Protein AF-A0A3D8MQR0-F1 (afdb_monomer_lite)

Radius of gyration: 32.18 Å; chains: 1; bounding box: 93×51×84 Å

Structure (mmCIF, N/CA/C/O backbone):
data_AF-A0A3D8MQR0-F1
#
_entry.id   AF-A0A3D8MQR0-F1
#
loop_
_atom_site.group_PDB
_atom_site.id
_atom_site.type_symbol
_atom_site.label_atom_id
_atom_site.label_alt_id
_atom_site.label_comp_id
_atom_site.label_asym_id
_atom_site.label_entity_id
_atom_site.label_seq_id
_atom_site.pdbx_PDB_ins_code
_atom_site.Cartn_x
_atom_site.Cartn_y
_atom_site.Cartn_z
_atom_site.occupancy
_atom_site.B_iso_or_equiv
_atom_site.auth_seq_id
_atom_site.auth_comp_id
_atom_site.auth_asym_id
_atom_site.auth_atom_id
_atom_site.pdbx_PDB_model_num
ATOM 1 N N . MET A 1 1 ? -35.546 13.865 54.966 1.00 44.78 1 MET A N 1
ATOM 2 C CA . MET A 1 1 ? -36.880 13.988 54.343 1.00 44.78 1 MET A CA 1
ATOM 3 C C . MET A 1 1 ? -36.700 14.530 52.924 1.00 44.78 1 MET A C 1
ATOM 5 O O . MET A 1 1 ? -36.250 15.651 52.766 1.00 44.78 1 MET A O 1
ATOM 9 N N . LEU A 1 2 ? -36.890 13.631 51.950 1.00 47.19 2 LEU A N 1
ATOM 10 C CA . LEU A 1 2 ? -37.117 13.751 50.495 1.00 47.19 2 LEU A CA 1
ATOM 11 C C . LEU A 1 2 ? -36.693 15.039 49.748 1.00 47.19 2 LEU A C 1
ATOM 13 O O . LEU A 1 2 ? -37.350 16.071 49.830 1.00 47.19 2 LEU A O 1
ATOM 17 N N . ARG A 1 3 ? -35.658 14.921 48.900 1.00 50.75 3 ARG A N 1
ATOM 18 C CA . ARG A 1 3 ? -35.334 15.884 47.834 1.00 50.75 3 ARG A CA 1
ATOM 19 C C . ARG A 1 3 ? -36.200 15.558 46.611 1.00 50.75 3 ARG A C 1
ATOM 21 O O . ARG A 1 3 ? -36.079 14.469 46.059 1.00 50.75 3 ARG A O 1
ATOM 28 N N . ALA A 1 4 ? -37.093 16.476 46.247 1.00 62.44 4 ALA A N 1
ATOM 29 C CA . ALA A 1 4 ? -37.998 16.361 45.106 1.00 62.44 4 ALA A CA 1
ATOM 30 C C . ALA A 1 4 ? -37.229 16.138 43.789 1.00 62.44 4 ALA A C 1
ATOM 32 O O . ALA A 1 4 ? -36.223 16.803 43.530 1.00 62.44 4 ALA A O 1
ATOM 33 N N . GLY A 1 5 ? -37.692 15.176 42.985 1.00 68.56 5 GLY A N 1
ATOM 34 C CA . GLY A 1 5 ? -37.169 14.900 41.647 1.00 68.56 5 GLY A CA 1
ATOM 35 C C . GLY A 1 5 ? -37.605 15.962 40.627 1.00 68.56 5 GLY A C 1
ATOM 36 O O . GLY A 1 5 ? -38.572 16.684 40.872 1.00 68.56 5 GLY A O 1
ATOM 37 N N . PRO A 1 6 ? -36.895 16.089 39.495 1.00 61.44 6 PRO A N 1
ATOM 38 C CA . PRO A 1 6 ? -37.152 17.138 38.518 1.00 61.44 6 PRO A CA 1
ATOM 39 C C . PRO A 1 6 ? -38.481 16.909 37.788 1.00 61.44 6 PRO A C 1
ATOM 41 O O . PRO A 1 6 ? -38.759 15.818 37.292 1.00 61.44 6 PRO A O 1
ATOM 44 N N . HIS A 1 7 ? -39.286 17.968 37.725 1.00 51.09 7 HIS A N 1
ATOM 45 C CA . HIS A 1 7 ? -40.526 18.031 36.963 1.00 51.09 7 HIS A CA 1
ATOM 46 C C . HIS A 1 7 ? -40.233 17.845 35.469 1.00 51.09 7 HIS A C 1
ATOM 48 O O . HIS A 1 7 ? -39.469 18.605 34.876 1.00 51.09 7 HIS A O 1
ATOM 54 N N . TYR A 1 8 ? -40.843 16.827 34.865 1.00 57.28 8 TYR A N 1
ATOM 55 C CA . TYR A 1 8 ? -40.870 16.651 33.419 1.00 57.28 8 TYR A CA 1
ATOM 56 C C . TYR A 1 8 ? -42.030 17.483 32.866 1.00 57.28 8 TYR A C 1
ATOM 58 O O . TYR A 1 8 ? -43.184 17.056 32.907 1.00 57.28 8 TYR A O 1
ATOM 66 N N . GLU A 1 9 ? -41.738 18.698 32.406 1.00 55.22 9 GLU A N 1
ATOM 67 C CA . GLU A 1 9 ? -42.687 19.469 31.606 1.00 55.22 9 GLU A CA 1
ATOM 68 C C . GLU A 1 9 ? -42.877 18.760 30.258 1.00 55.22 9 GLU A C 1
ATOM 70 O O . GLU A 1 9 ? -41.927 18.537 29.505 1.00 55.22 9 GLU A O 1
ATOM 75 N N . SER A 1 10 ? -44.111 18.353 29.964 1.00 65.38 10 SER A N 1
ATOM 76 C CA . SER A 1 10 ? -44.469 17.764 28.676 1.00 65.38 10 SER A CA 1
ATOM 77 C C . SER A 1 10 ? -44.345 18.815 27.565 1.00 65.38 10 SER A C 1
ATOM 79 O O . SER A 1 10 ? -44.862 19.924 27.733 1.00 65.38 10 SER A O 1
ATOM 81 N N . PRO A 1 11 ? -43.722 18.497 26.418 1.00 55.62 11 PRO A N 1
ATOM 82 C CA . PRO A 1 11 ? -43.503 19.481 25.369 1.00 55.62 11 PRO A CA 1
ATOM 83 C C . PRO A 1 11 ? -44.818 19.879 24.687 1.00 55.62 11 PRO A C 1
ATOM 85 O O . PRO A 1 11 ? -45.584 19.040 24.211 1.00 55.62 11 PRO A O 1
ATOM 88 N N . VAL A 1 12 ? -45.042 21.191 24.620 1.00 66.50 12 VAL A N 1
ATOM 89 C CA . VAL A 1 12 ? -46.110 21.847 23.859 1.00 66.50 12 VAL A CA 1
ATOM 90 C C . VAL A 1 12 ? -45.931 21.546 22.365 1.00 66.50 12 VAL A C 1
ATOM 92 O O . VAL A 1 12 ? -44.864 21.778 21.796 1.00 66.50 12 VAL A O 1
ATOM 95 N N . PHE A 1 13 ? -46.978 21.032 21.715 1.00 62.72 13 PHE A N 1
ATOM 96 C CA . PHE A 1 13 ? -46.999 20.777 20.273 1.00 62.72 13 PHE A CA 1
ATOM 97 C C . PHE A 1 13 ? -47.169 22.096 19.505 1.00 62.72 13 PHE A C 1
ATOM 99 O O . PHE A 1 13 ? -48.243 22.694 19.521 1.00 62.72 13 PHE A O 1
ATOM 106 N N . VAL A 1 14 ? -46.104 22.552 18.837 1.00 65.50 14 VAL A N 1
ATOM 107 C CA . VAL A 1 14 ? -46.104 23.751 17.981 1.00 65.50 14 VAL A CA 1
ATOM 108 C C . VAL A 1 14 ? -46.349 23.336 16.519 1.00 65.50 14 VAL A C 1
ATOM 110 O O . VAL A 1 14 ? -45.455 22.741 15.904 1.00 65.50 14 VAL A O 1
ATOM 113 N N . PRO A 1 15 ? -47.517 23.634 15.916 1.00 57.97 15 PRO A N 1
ATOM 114 C CA . PRO A 1 15 ? -47.798 23.279 14.530 1.00 57.97 15 PRO A CA 1
ATOM 115 C C . PRO A 1 15 ? -47.137 24.303 13.597 1.00 57.97 15 PRO A C 1
ATOM 117 O O . PRO A 1 15 ? -47.468 25.483 13.621 1.00 57.97 15 PRO A O 1
ATOM 120 N N . GLY A 1 16 ? -46.171 23.846 12.793 1.00 55.97 16 GLY A N 1
ATOM 121 C CA . GLY A 1 16 ? -45.399 24.676 11.851 1.00 55.97 16 GLY A CA 1
ATOM 122 C C . GLY A 1 16 ? -43.898 24.364 11.829 1.00 55.97 16 GLY A C 1
ATOM 123 O O . GLY A 1 16 ? -43.219 24.644 10.847 1.00 55.97 16 GLY A O 1
ATOM 124 N N . ALA A 1 17 ? -43.385 23.687 12.862 1.00 57.22 17 ALA A N 1
ATOM 125 C CA . ALA A 1 17 ? -41.995 23.230 12.934 1.00 57.22 17 ALA A CA 1
ATOM 126 C C . ALA A 1 17 ? -41.681 22.034 12.011 1.00 57.22 17 ALA A C 1
ATOM 128 O O . ALA A 1 17 ? -40.525 21.649 11.890 1.00 57.22 17 ALA A O 1
ATOM 129 N N . GLY A 1 18 ? -42.684 21.427 11.367 1.00 57.56 18 GLY A N 1
ATOM 130 C CA . GLY A 1 18 ? -42.530 20.172 10.625 1.00 57.56 18 GLY A CA 1
ATOM 131 C C . GLY A 1 18 ? -41.629 20.265 9.391 1.00 57.56 18 GLY A C 1
ATOM 132 O O . GLY A 1 18 ? -40.788 19.393 9.210 1.00 57.56 18 GLY A O 1
ATOM 133 N N . SER A 1 19 ? -41.750 21.316 8.570 1.00 63.53 19 SER A N 1
ATOM 134 C CA . SER A 1 19 ? -40.946 21.474 7.343 1.00 63.53 19 SER A CA 1
ATOM 135 C C . SER A 1 19 ? -39.513 21.929 7.638 1.00 63.53 19 SER A C 1
ATOM 137 O O . SER A 1 19 ? -38.564 21.299 7.186 1.00 63.53 19 SER A O 1
ATOM 139 N N . SER A 1 20 ? -39.352 22.950 8.486 1.00 71.00 20 SER A N 1
ATOM 140 C CA . SER A 1 20 ? -38.038 23.469 8.902 1.00 71.00 20 SER A CA 1
ATOM 141 C C . SER A 1 20 ? -37.226 22.439 9.704 1.00 71.00 20 SER A C 1
ATOM 143 O O . SER A 1 20 ? -36.025 22.275 9.486 1.00 71.00 20 SER A O 1
ATOM 145 N N . CYS A 1 21 ? -37.881 21.664 10.581 1.00 72.88 21 CYS A N 1
ATOM 146 C CA . CYS A 1 21 ? -37.224 20.575 11.305 1.00 72.88 21 CYS A CA 1
ATOM 147 C C . CYS A 1 21 ? -36.747 19.473 10.351 1.00 72.88 21 CYS A C 1
ATOM 149 O O . CYS A 1 21 ? -35.634 18.976 10.507 1.00 72.88 21 CYS A O 1
ATOM 151 N N . HIS A 1 22 ? -37.539 19.113 9.336 1.00 74.19 22 HIS A N 1
ATOM 152 C CA . HIS A 1 22 ? -37.151 18.072 8.381 1.00 74.19 22 HIS A CA 1
ATOM 153 C C . HIS A 1 22 ? -35.894 18.457 7.581 1.00 74.19 22 HIS A C 1
ATOM 155 O O . HIS A 1 22 ? -35.006 17.622 7.380 1.00 74.19 22 HIS A O 1
ATOM 161 N N . ASP A 1 23 ? -35.775 19.729 7.194 1.00 84.06 23 ASP A N 1
ATOM 162 C CA . ASP A 1 23 ? -34.603 20.261 6.492 1.00 84.06 23 ASP A CA 1
ATOM 163 C C . ASP A 1 23 ? -33.357 20.313 7.393 1.00 84.06 23 ASP A C 1
ATOM 165 O O . ASP A 1 23 ? -32.262 19.907 6.982 1.00 84.06 23 ASP A O 1
ATOM 169 N N . GLU A 1 24 ? -33.522 20.736 8.650 1.00 83.50 24 GLU A N 1
ATOM 170 C CA . GLU A 1 24 ? -32.462 20.745 9.665 1.00 83.50 24 GLU A CA 1
ATOM 171 C C . GLU A 1 24 ? -31.965 19.331 9.993 1.00 83.50 24 GLU A C 1
ATOM 173 O O . GLU A 1 24 ? -30.757 19.088 10.060 1.00 83.50 24 GLU A O 1
ATOM 178 N N . LEU A 1 25 ? -32.872 18.362 10.132 1.00 83.56 25 LEU A N 1
ATOM 179 C CA . LEU A 1 25 ? -32.523 16.959 10.350 1.00 83.56 25 LEU A CA 1
ATOM 180 C C . LEU A 1 25 ? -31.772 16.378 9.149 1.00 83.56 25 LEU A C 1
ATOM 182 O O . LEU A 1 25 ? -30.747 15.719 9.331 1.00 83.56 25 LEU A O 1
ATOM 186 N N . ALA A 1 26 ? -32.217 16.668 7.923 1.00 85.25 26 ALA A N 1
ATOM 187 C CA . ALA A 1 26 ? -31.528 16.229 6.712 1.00 85.25 26 ALA A CA 1
ATOM 188 C C . ALA A 1 26 ? -30.118 16.839 6.600 1.00 85.25 26 ALA A C 1
ATOM 190 O O . ALA A 1 26 ? -29.166 16.155 6.209 1.00 85.25 26 ALA A O 1
ATOM 191 N N . LYS A 1 27 ? -29.952 18.114 6.975 1.00 87.19 27 LYS A N 1
ATOM 192 C CA . LYS A 1 27 ? -28.650 18.798 7.005 1.00 87.19 27 LYS A CA 1
ATOM 193 C C . LYS A 1 27 ? -27.717 18.188 8.054 1.00 87.19 27 LYS A C 1
ATOM 195 O O . LYS A 1 27 ? -26.574 17.864 7.726 1.00 87.19 27 LYS A O 1
ATOM 200 N N . ARG A 1 28 ? -28.217 17.945 9.271 1.00 88.00 28 ARG A N 1
ATOM 201 C CA . ARG A 1 28 ? -27.477 17.278 10.355 1.00 88.00 28 ARG A CA 1
ATOM 202 C C . ARG A 1 28 ? -27.071 15.858 9.970 1.00 88.00 28 ARG A C 1
ATOM 204 O O . ARG A 1 28 ? -25.909 15.513 10.131 1.00 88.00 28 ARG A O 1
ATOM 211 N N . ALA A 1 29 ? -27.967 15.072 9.371 1.00 84.88 29 ALA A N 1
ATOM 212 C CA . ALA A 1 29 ? -27.671 13.708 8.930 1.00 84.88 29 ALA A CA 1
ATOM 213 C C . ALA A 1 29 ? -26.537 13.659 7.889 1.00 84.88 29 ALA A C 1
ATOM 215 O O . ALA A 1 29 ? -25.646 12.812 7.982 1.00 84.88 29 ALA A O 1
ATOM 216 N N . ARG A 1 30 ? -26.519 14.594 6.926 1.00 85.38 30 ARG A N 1
ATOM 217 C CA . ARG A 1 30 ? -25.417 14.726 5.954 1.00 85.38 30 ARG A CA 1
ATOM 218 C C . ARG A 1 30 ? -24.097 15.100 6.629 1.00 85.38 30 ARG A C 1
ATOM 220 O O . ARG A 1 30 ? -23.066 14.512 6.305 1.00 85.38 30 ARG A O 1
ATOM 227 N N . GLN A 1 31 ? -24.132 16.028 7.583 1.00 86.62 31 GLN A N 1
ATOM 228 C CA . GLN A 1 31 ? -22.950 16.440 8.343 1.00 86.62 31 GLN A CA 1
ATOM 229 C C . GLN A 1 31 ? -22.397 15.297 9.205 1.00 86.62 31 GLN A C 1
ATOM 231 O O . GLN A 1 31 ? -21.201 15.018 9.158 1.00 86.62 31 GLN A O 1
ATOM 236 N N . THR A 1 32 ? -23.257 14.576 9.926 1.00 84.44 32 THR A N 1
ATOM 237 C CA . THR A 1 32 ? -22.866 13.404 10.719 1.00 84.44 32 THR A CA 1
ATOM 238 C C . THR A 1 32 ? -22.283 12.303 9.838 1.00 84.44 32 THR A C 1
ATOM 240 O O . THR A 1 32 ? -21.271 11.712 10.204 1.00 84.44 32 THR A O 1
ATOM 243 N N . ARG A 1 33 ? -22.854 12.053 8.650 1.00 83.81 33 ARG A N 1
ATOM 244 C CA . ARG A 1 33 ? -22.313 11.076 7.694 1.00 83.81 33 ARG A CA 1
ATOM 245 C C . ARG A 1 33 ? -20.893 11.438 7.257 1.00 83.81 33 ARG A C 1
ATOM 247 O O . ARG A 1 33 ? -20.008 10.594 7.337 1.00 83.81 33 ARG A O 1
ATOM 254 N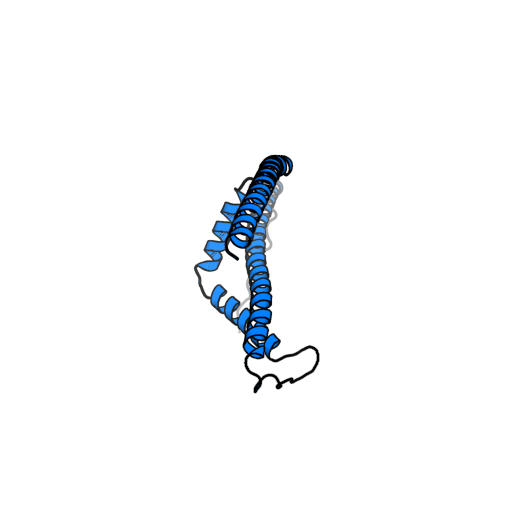 N . ALA A 1 34 ? -20.661 12.697 6.886 1.00 81.88 34 ALA A N 1
ATOM 255 C CA . ALA A 1 34 ? -19.339 13.164 6.473 1.00 81.88 34 ALA A CA 1
ATOM 256 C C . ALA A 1 34 ? -18.287 13.027 7.589 1.00 81.88 34 ALA A C 1
ATOM 258 O O . ALA A 1 34 ? -17.159 12.626 7.312 1.00 81.88 34 ALA A O 1
ATOM 259 N N . ILE A 1 35 ? -18.660 13.308 8.842 1.00 82.06 35 ILE A N 1
ATOM 260 C CA . ILE A 1 35 ? -17.774 13.150 10.008 1.00 82.06 35 ILE A CA 1
ATOM 261 C C . ILE A 1 35 ? -17.457 11.667 10.250 1.00 82.06 35 ILE A C 1
ATOM 263 O O . ILE A 1 35 ? -16.293 11.293 10.394 1.00 82.06 35 ILE A O 1
ATOM 267 N N . MET A 1 36 ? -18.482 10.811 10.234 1.00 76.56 36 MET A N 1
ATOM 268 C CA . MET A 1 36 ? -18.332 9.369 10.453 1.00 76.56 36 MET A CA 1
ATOM 269 C C . MET A 1 36 ? -17.466 8.699 9.379 1.00 76.56 36 MET A C 1
ATOM 271 O O . MET A 1 36 ? -16.703 7.786 9.693 1.00 76.56 36 MET A O 1
ATOM 275 N N . ASP A 1 37 ? -17.548 9.151 8.126 1.00 84.25 37 ASP A N 1
ATOM 276 C CA . ASP A 1 37 ? -16.748 8.606 7.025 1.00 84.25 37 ASP A CA 1
ATOM 277 C C . ASP A 1 37 ? -15.246 8.891 7.206 1.00 84.25 37 ASP A C 1
ATOM 279 O O . ASP A 1 37 ? -14.413 8.029 6.925 1.00 84.25 37 ASP A O 1
ATOM 283 N N . VAL A 1 38 ? -14.881 10.061 7.738 1.00 87.06 38 VAL A N 1
ATOM 284 C CA . VAL A 1 38 ? -13.476 10.439 7.964 1.00 87.06 38 VAL A CA 1
ATOM 285 C C . VAL A 1 38 ? -12.861 9.636 9.113 1.00 87.06 38 VAL A C 1
ATOM 287 O O . VAL A 1 38 ? -11.791 9.051 8.949 1.00 87.06 38 VAL A O 1
ATOM 290 N N . SER A 1 39 ? -13.555 9.507 10.248 1.00 87.44 39 SER A N 1
ATOM 291 C CA . SER A 1 39 ? -13.065 8.701 11.378 1.00 87.44 39 SER A CA 1
ATOM 292 C C . SER A 1 39 ? -12.925 7.212 11.031 1.00 87.44 39 SER A C 1
ATOM 294 O O . SER A 1 39 ? -12.009 6.540 11.516 1.00 87.44 39 SER A O 1
ATOM 296 N N . ARG A 1 40 ? -13.795 6.682 10.157 1.00 89.75 40 ARG A N 1
ATOM 297 C CA . ARG A 1 40 ? -13.672 5.313 9.628 1.00 89.75 40 ARG A CA 1
ATOM 298 C C . ARG A 1 40 ? -12.415 5.146 8.778 1.00 89.75 40 ARG A C 1
ATOM 300 O O . ARG A 1 40 ? -11.710 4.158 8.957 1.00 89.75 40 ARG A O 1
ATOM 307 N N . LEU A 1 41 ? -12.096 6.112 7.914 1.00 88.88 41 LEU A N 1
ATOM 308 C CA . LEU A 1 41 ? -10.869 6.092 7.108 1.00 88.88 41 LEU A CA 1
ATOM 309 C C . LEU A 1 41 ? -9.610 6.143 7.984 1.00 88.88 41 LEU A C 1
ATOM 311 O O . LEU A 1 41 ? -8.699 5.349 7.772 1.00 88.88 41 LEU A O 1
ATOM 315 N N . VAL A 1 42 ? -9.590 6.979 9.028 1.00 88.31 42 VAL A N 1
ATOM 316 C CA . VAL A 1 42 ? -8.485 6.998 10.006 1.00 88.31 42 VAL A CA 1
ATOM 317 C C . VAL A 1 42 ? -8.348 5.633 10.695 1.00 88.31 42 VAL A C 1
ATOM 319 O O . VAL A 1 42 ? -7.255 5.075 10.770 1.00 88.31 42 VAL A O 1
ATOM 322 N N . THR A 1 43 ? -9.458 5.027 11.124 1.00 90.62 43 THR A N 1
ATOM 323 C CA . THR A 1 43 ? -9.443 3.685 11.737 1.00 90.62 43 THR A CA 1
ATOM 324 C C . THR A 1 43 ? -8.884 2.625 10.781 1.00 90.62 43 THR A C 1
ATOM 326 O O . THR A 1 43 ? -8.088 1.783 11.195 1.00 90.62 43 THR A O 1
ATOM 329 N N . LEU A 1 44 ? -9.232 2.694 9.491 1.00 92.12 44 LEU A N 1
ATOM 330 C CA . LEU A 1 44 ? -8.685 1.806 8.463 1.00 92.12 44 LEU A CA 1
ATOM 331 C C . LEU A 1 44 ? -7.169 1.971 8.299 1.00 92.12 44 LEU A C 1
ATOM 333 O O . LEU A 1 44 ? -6.481 0.961 8.179 1.00 92.12 44 LEU A O 1
ATOM 337 N N . THR A 1 45 ? -6.633 3.196 8.363 1.00 90.56 45 THR A N 1
ATOM 338 C CA . THR A 1 45 ? -5.174 3.417 8.290 1.00 90.56 45 THR A CA 1
ATOM 339 C C . THR A 1 45 ? -4.421 2.805 9.473 1.00 90.56 45 THR A C 1
ATOM 341 O O . THR A 1 45 ? -3.337 2.245 9.299 1.00 90.56 45 THR A O 1
ATOM 344 N N . TYR A 1 46 ? -5.002 2.828 10.677 1.00 92.00 46 TYR A N 1
ATOM 345 C CA . TYR A 1 46 ? -4.421 2.149 11.836 1.00 92.00 46 TYR A CA 1
ATOM 346 C C . TYR A 1 46 ? -4.456 0.624 11.683 1.00 92.00 46 TYR A C 1
ATOM 348 O O . TYR A 1 46 ? -3.472 -0.041 12.002 1.00 92.00 46 TYR A O 1
ATOM 356 N N . ILE A 1 47 ? -5.546 0.067 11.141 1.00 92.81 47 ILE A N 1
ATOM 357 C CA . ILE A 1 47 ? -5.649 -1.373 10.858 1.00 92.81 47 ILE A CA 1
ATOM 358 C C . ILE A 1 47 ? -4.634 -1.788 9.785 1.00 92.81 47 ILE A C 1
ATOM 360 O O . ILE A 1 47 ? -3.917 -2.768 9.976 1.00 92.81 47 ILE A O 1
ATOM 364 N N . SER A 1 48 ? -4.509 -1.039 8.683 1.00 92.75 48 SER A N 1
ATOM 365 C CA . SER A 1 48 ? -3.529 -1.351 7.634 1.00 92.75 48 SER A CA 1
ATOM 366 C C . SER A 1 48 ? -2.097 -1.272 8.160 1.00 92.75 48 SER A C 1
ATOM 368 O O . SER A 1 48 ? -1.289 -2.152 7.875 1.00 92.75 48 SER A O 1
ATOM 370 N N . THR A 1 49 ? -1.799 -0.264 8.985 1.00 91.56 49 THR A N 1
ATOM 371 C CA . THR A 1 49 ? -0.494 -0.122 9.646 1.00 91.56 49 THR A CA 1
ATOM 372 C C . THR A 1 49 ? -0.208 -1.307 10.568 1.00 91.56 49 THR A C 1
ATOM 374 O O . THR A 1 49 ? 0.900 -1.836 10.543 1.00 91.56 49 THR A O 1
ATOM 377 N N . ALA A 1 50 ? -1.204 -1.783 11.323 1.00 93.12 50 ALA A N 1
ATOM 378 C CA . ALA A 1 50 ? -1.073 -2.957 12.184 1.00 93.12 50 ALA A CA 1
ATOM 379 C C . ALA A 1 50 ? -0.730 -4.229 11.392 1.00 93.12 50 ALA A C 1
ATOM 381 O O . ALA A 1 50 ? 0.179 -4.965 11.769 1.00 93.12 50 ALA A O 1
ATOM 382 N N . VAL A 1 51 ? -1.430 -4.469 10.278 1.00 94.50 51 VAL A N 1
ATOM 383 C CA . VAL A 1 51 ? -1.216 -5.649 9.424 1.00 94.50 51 VAL A CA 1
ATOM 384 C C . VAL A 1 51 ? 0.169 -5.615 8.784 1.00 94.50 51 VAL A C 1
ATOM 386 O O . VAL A 1 51 ? 0.896 -6.606 8.837 1.00 94.50 51 VAL A O 1
ATOM 389 N N . VAL A 1 52 ? 0.563 -4.471 8.217 1.00 94.44 52 VAL A N 1
ATOM 390 C CA . VAL A 1 52 ? 1.891 -4.300 7.609 1.00 94.44 52 VAL A CA 1
ATOM 391 C C . VAL A 1 52 ? 2.988 -4.495 8.654 1.00 94.44 52 VAL A C 1
ATOM 393 O O . VAL A 1 52 ? 3.924 -5.258 8.418 1.00 94.44 52 VAL A O 1
ATOM 396 N N . ALA A 1 53 ? 2.848 -3.875 9.828 1.00 92.38 53 ALA A N 1
ATOM 397 C CA . ALA A 1 53 ? 3.796 -4.037 10.922 1.00 92.38 53 ALA A CA 1
ATOM 398 C C . ALA A 1 53 ? 3.903 -5.502 11.365 1.00 92.38 53 ALA A C 1
ATOM 400 O O . ALA A 1 53 ? 5.013 -6.001 11.509 1.00 92.38 53 ALA A O 1
ATOM 401 N N . PHE A 1 54 ? 2.783 -6.218 11.513 1.00 93.38 54 PHE A N 1
ATOM 402 C CA . PHE A 1 54 ? 2.785 -7.634 11.885 1.00 93.38 54 PHE A CA 1
ATOM 403 C C . PHE A 1 54 ? 3.553 -8.500 10.881 1.00 93.38 54 PHE A C 1
ATOM 405 O O . PHE A 1 54 ? 4.404 -9.288 11.285 1.00 93.38 54 PHE A O 1
ATOM 412 N N . VAL A 1 55 ? 3.309 -8.322 9.577 1.00 91.62 55 VAL A N 1
ATOM 413 C CA . VAL A 1 55 ? 4.008 -9.083 8.525 1.00 91.62 55 VAL A CA 1
ATOM 414 C C . VAL A 1 55 ? 5.508 -8.793 8.533 1.00 91.62 55 VAL A C 1
ATOM 416 O O . VAL A 1 55 ? 6.315 -9.711 8.374 1.00 91.62 55 VAL A O 1
ATOM 419 N N . ILE A 1 56 ? 5.891 -7.528 8.722 1.00 92.56 56 ILE A N 1
ATOM 420 C CA . ILE A 1 56 ? 7.300 -7.135 8.810 1.00 92.56 56 ILE A CA 1
ATOM 421 C C . ILE A 1 56 ? 7.937 -7.756 10.053 1.00 92.56 56 ILE A C 1
ATOM 423 O O . ILE A 1 56 ? 8.982 -8.393 9.938 1.00 92.56 56 ILE A O 1
ATOM 427 N N . PHE A 1 57 ? 7.313 -7.611 11.222 1.00 92.12 57 PHE A N 1
ATOM 428 C CA . PHE A 1 57 ? 7.837 -8.137 12.478 1.00 92.12 57 PHE A CA 1
ATOM 429 C C . PHE A 1 57 ? 7.953 -9.659 12.457 1.00 92.12 57 PHE A C 1
ATOM 431 O O . PHE A 1 57 ? 9.020 -10.161 12.783 1.00 92.12 57 PHE A O 1
ATOM 438 N N . ASP A 1 58 ? 6.937 -10.399 12.010 1.00 86.12 58 ASP A N 1
ATOM 439 C CA . ASP A 1 58 ? 6.996 -11.864 11.925 1.00 86.12 58 ASP A CA 1
ATOM 440 C C . ASP A 1 58 ? 8.170 -12.338 11.051 1.00 86.12 58 ASP A C 1
ATOM 442 O O . ASP A 1 58 ? 8.965 -13.179 11.478 1.00 86.12 58 ASP A O 1
ATOM 446 N N . LYS A 1 59 ? 8.355 -11.737 9.865 1.00 86.69 59 LYS A N 1
ATOM 447 C CA . LYS A 1 59 ? 9.486 -12.065 8.982 1.00 86.69 59 LYS A CA 1
ATOM 448 C C . LYS A 1 59 ? 10.834 -11.685 9.588 1.00 86.69 59 LYS A C 1
ATOM 450 O O . LYS A 1 59 ? 11.780 -12.466 9.519 1.00 86.69 59 LYS A O 1
ATOM 455 N N . THR A 1 60 ? 10.912 -10.497 10.181 1.00 87.88 60 THR A N 1
ATOM 456 C CA . THR A 1 60 ? 12.153 -9.947 10.739 1.00 87.88 60 THR A CA 1
ATOM 457 C C . THR A 1 60 ? 12.590 -10.746 11.960 1.00 87.88 60 THR A C 1
ATOM 459 O O . THR A 1 60 ? 13.741 -11.158 12.042 1.00 87.88 60 THR A O 1
ATOM 462 N N . PHE A 1 61 ? 11.665 -11.057 12.870 1.00 86.75 61 PHE A N 1
ATOM 463 C CA . PHE A 1 61 ? 11.947 -11.888 14.032 1.00 86.75 61 PHE A CA 1
ATOM 464 C C . PHE A 1 61 ? 12.340 -13.304 13.617 1.00 86.75 61 PHE A C 1
ATOM 466 O O . PHE A 1 61 ? 13.338 -13.797 14.123 1.00 86.75 61 PHE A O 1
ATOM 473 N N . LYS A 1 62 ? 11.649 -13.946 12.665 1.00 82.19 62 LYS A N 1
ATOM 474 C CA . LYS A 1 62 ? 12.054 -15.279 12.179 1.00 82.19 62 LYS A CA 1
ATOM 475 C C . LYS A 1 62 ? 13.476 -15.289 11.619 1.00 82.19 62 LYS A C 1
ATOM 477 O O . LYS A 1 62 ? 14.244 -16.177 11.968 1.00 82.19 62 LYS A O 1
ATOM 482 N N . TRP A 1 63 ? 13.836 -14.304 10.794 1.00 83.81 63 TRP A N 1
ATOM 483 C CA . TRP A 1 63 ? 15.184 -14.200 10.225 1.00 83.81 63 TRP A CA 1
ATOM 484 C C . TRP A 1 63 ? 16.259 -13.961 11.298 1.00 83.81 63 TRP A C 1
ATOM 486 O O . TRP A 1 63 ? 17.296 -14.623 11.294 1.00 83.81 63 TRP A O 1
ATOM 496 N N . ILE A 1 64 ? 15.987 -13.065 12.254 1.00 84.12 64 ILE A N 1
ATOM 497 C CA . ILE A 1 64 ? 16.897 -12.771 13.372 1.00 84.12 64 ILE A CA 1
ATOM 498 C C . ILE A 1 64 ? 17.080 -14.006 14.257 1.00 84.12 64 ILE A C 1
ATOM 500 O O . ILE A 1 64 ? 18.206 -14.401 14.534 1.00 84.12 64 ILE A O 1
ATOM 504 N N . TRP A 1 65 ? 15.985 -14.638 14.681 1.00 75.25 65 TRP A N 1
ATOM 505 C CA . TRP A 1 65 ? 16.024 -15.794 15.577 1.00 75.25 65 TRP A CA 1
ATOM 506 C C . TRP A 1 65 ? 16.648 -17.029 14.919 1.00 75.25 65 TRP A C 1
ATOM 508 O O . TRP A 1 65 ? 17.347 -17.770 15.599 1.00 75.25 65 TRP A O 1
ATOM 518 N N . ALA A 1 66 ? 16.491 -17.211 13.603 1.00 74.94 66 ALA A N 1
ATOM 519 C CA . ALA A 1 66 ? 17.170 -18.274 12.857 1.00 74.94 66 ALA A CA 1
ATOM 520 C C . ALA A 1 66 ? 18.705 -18.139 12.852 1.00 74.94 66 ALA A C 1
ATOM 522 O O . ALA A 1 66 ? 19.398 -19.104 12.555 1.00 74.94 66 ALA A O 1
ATOM 523 N N . SER A 1 67 ? 19.243 -16.962 13.187 1.00 80.81 67 SER A N 1
ATOM 524 C CA . SER A 1 67 ? 20.691 -16.744 13.291 1.00 80.81 67 SER A CA 1
ATOM 525 C C . SER A 1 67 ? 21.273 -17.150 14.658 1.00 80.81 67 SER A C 1
ATOM 527 O O . SER A 1 67 ? 22.491 -17.165 14.811 1.00 80.81 67 SER A O 1
ATOM 529 N N . PHE A 1 68 ? 20.433 -17.477 15.652 1.00 76.50 68 PHE A N 1
ATOM 530 C CA . PHE A 1 68 ? 20.849 -17.836 17.013 1.00 76.50 68 PHE A CA 1
ATOM 531 C C . PHE A 1 68 ? 20.353 -19.246 17.377 1.00 76.50 68 PHE A C 1
ATOM 533 O O . PHE A 1 68 ? 19.263 -19.420 17.920 1.00 76.50 68 PHE A O 1
ATOM 540 N N . ASP A 1 69 ? 21.184 -20.255 17.105 1.00 66.88 69 ASP A N 1
ATOM 541 C CA . ASP A 1 69 ? 20.872 -21.688 17.270 1.00 66.88 69 ASP A CA 1
ATOM 542 C C . ASP A 1 69 ? 20.463 -22.088 18.707 1.00 66.88 69 ASP A C 1
ATOM 544 O O . ASP A 1 69 ? 19.677 -23.007 18.902 1.00 66.88 69 ASP A O 1
ATOM 548 N N . ALA A 1 70 ? 20.944 -21.375 19.733 1.00 60.16 70 ALA A N 1
ATOM 549 C CA . ALA A 1 70 ? 20.832 -21.782 21.141 1.00 60.16 70 ALA A CA 1
ATOM 550 C C . ALA A 1 70 ? 19.519 -21.391 21.859 1.00 60.16 70 ALA A C 1
ATOM 552 O O . ALA A 1 70 ? 19.344 -21.717 23.031 1.00 60.16 70 ALA A O 1
ATOM 553 N N . LEU A 1 71 ? 18.610 -20.658 21.205 1.00 56.34 71 LEU A N 1
ATOM 554 C CA . LEU A 1 71 ? 17.364 -20.159 21.818 1.00 56.34 71 LEU A CA 1
ATOM 555 C C . LEU A 1 71 ? 16.106 -20.460 20.978 1.00 56.34 71 LEU A C 1
ATOM 557 O O . LEU A 1 71 ? 15.006 -20.030 21.329 1.00 56.34 71 LEU A O 1
ATOM 561 N N . SER A 1 72 ? 16.257 -21.191 19.870 1.00 58.62 72 SER A N 1
ATOM 562 C CA . SER A 1 72 ? 15.190 -21.499 18.905 1.00 58.62 72 SER A CA 1
ATOM 563 C C . SER A 1 72 ? 14.173 -22.535 19.416 1.00 58.62 72 SER A C 1
ATOM 565 O O . SER A 1 72 ? 13.069 -22.637 18.880 1.00 58.62 72 SER A O 1
ATOM 567 N N . GLU A 1 73 ? 14.508 -23.266 20.484 1.00 58.97 73 GLU A N 1
ATOM 568 C CA . GLU A 1 73 ? 13.765 -24.445 20.951 1.00 58.97 73 GLU A CA 1
ATOM 569 C C . GLU A 1 73 ? 12.668 -24.168 21.982 1.00 58.97 73 GLU A C 1
ATOM 571 O O . GLU A 1 73 ? 11.959 -25.094 22.376 1.00 58.97 73 GLU A O 1
ATOM 576 N N . PHE A 1 74 ? 12.453 -22.920 22.410 1.00 58.25 74 PHE A N 1
ATOM 577 C CA . PHE A 1 74 ? 11.403 -22.609 23.386 1.00 58.25 74 PHE A CA 1
ATOM 578 C C . PHE A 1 74 ? 10.015 -22.579 22.703 1.00 58.25 74 PHE A C 1
ATOM 580 O O . PHE A 1 74 ? 9.359 -21.550 22.530 1.00 58.25 74 PHE A O 1
ATOM 587 N N . THR A 1 75 ? 9.588 -23.762 22.258 1.00 61.66 75 THR A N 1
ATOM 588 C CA . THR A 1 75 ? 8.309 -24.062 21.614 1.00 61.66 75 THR A CA 1
ATOM 589 C C . THR A 1 75 ? 7.310 -24.422 22.704 1.00 61.66 75 THR A C 1
ATOM 591 O O . THR A 1 75 ? 7.215 -25.570 23.123 1.00 61.66 75 THR A O 1
ATOM 594 N N . VAL A 1 76 ? 6.579 -23.425 23.207 1.00 61.12 76 VAL A N 1
ATOM 595 C CA . VAL A 1 76 ? 5.663 -23.623 24.342 1.00 61.12 76 VAL A CA 1
ATOM 596 C C . VAL A 1 76 ? 4.425 -24.445 23.932 1.00 61.12 76 VAL A C 1
ATOM 598 O O . VAL A 1 76 ? 3.954 -25.239 24.740 1.00 61.12 76 VAL A O 1
ATOM 601 N N . ILE A 1 77 ? 3.919 -24.311 22.686 1.00 60.97 77 ILE A N 1
ATOM 602 C CA . ILE A 1 77 ? 2.819 -25.125 22.108 1.00 60.97 77 ILE A CA 1
ATOM 603 C C . ILE A 1 77 ? 2.944 -25.211 20.561 1.00 60.97 77 ILE A C 1
ATOM 605 O O . ILE A 1 77 ? 2.684 -24.216 19.874 1.00 60.97 77 ILE A O 1
ATOM 609 N N . PRO A 1 78 ? 3.279 -26.368 19.958 1.00 63.53 78 PRO A N 1
ATOM 610 C CA . PRO A 1 78 ? 3.140 -26.570 18.510 1.00 63.53 78 PRO A CA 1
ATOM 611 C C . PRO A 1 78 ? 1.652 -26.748 18.140 1.00 63.53 78 PRO A C 1
ATOM 613 O O . PRO A 1 78 ? 0.950 -27.402 18.912 1.00 63.53 78 PRO A O 1
ATOM 616 N N . PRO A 1 79 ? 1.113 -26.246 17.001 1.00 69.56 79 PRO A N 1
ATOM 617 C CA . PRO A 1 79 ? 1.718 -25.515 15.870 1.00 69.56 79 PRO A CA 1
ATOM 618 C C . PRO A 1 79 ? 1.366 -24.005 15.763 1.00 69.56 79 PRO A C 1
ATOM 620 O O . PRO A 1 79 ? 1.644 -23.391 14.736 1.00 69.56 79 PRO A O 1
ATOM 623 N N . ILE A 1 80 ? 0.725 -23.395 16.769 1.00 59.53 80 ILE A N 1
ATOM 624 C CA . ILE A 1 80 ? 0.022 -22.096 16.614 1.00 59.53 80 ILE A CA 1
ATOM 625 C C . ILE A 1 80 ? 0.605 -20.938 17.441 1.00 59.53 80 ILE A C 1
ATOM 627 O O . ILE A 1 80 ? 0.330 -19.785 17.122 1.00 59.53 80 ILE A O 1
ATOM 631 N N . LEU A 1 81 ? 1.380 -21.212 18.500 1.00 62.31 81 LEU A N 1
ATOM 632 C CA . LEU A 1 81 ? 1.851 -20.193 19.451 1.00 62.31 81 LEU A CA 1
ATOM 633 C C . LEU A 1 81 ? 3.373 -20.264 19.638 1.00 62.31 81 LEU A C 1
ATOM 635 O O . LEU A 1 81 ? 3.875 -20.673 20.685 1.00 62.31 81 LEU A O 1
ATOM 639 N N . THR A 1 82 ? 4.126 -19.858 18.613 1.00 72.94 82 THR A N 1
ATOM 640 C CA . THR A 1 82 ? 5.579 -19.664 18.737 1.00 72.94 82 THR A CA 1
ATOM 641 C C . THR A 1 82 ? 5.869 -18.360 19.483 1.00 72.94 82 THR A C 1
ATOM 643 O O . THR A 1 82 ? 5.185 -17.361 19.258 1.00 72.94 82 THR A O 1
ATOM 646 N N . LEU A 1 83 ? 6.918 -18.319 20.315 1.00 75.00 83 LEU A N 1
ATOM 647 C CA . LEU A 1 83 ? 7.339 -17.093 21.023 1.00 75.00 83 LEU A CA 1
ATOM 648 C C . LEU A 1 83 ?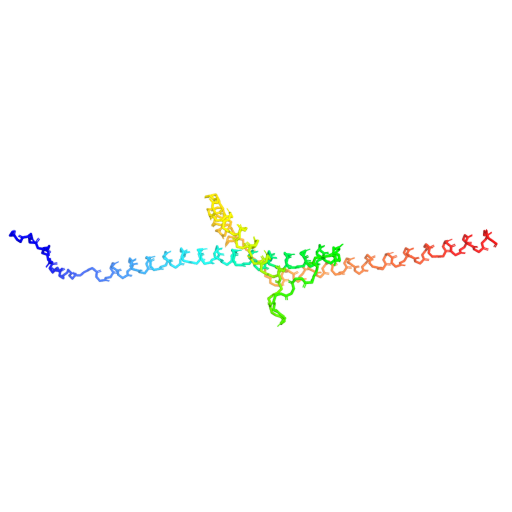 7.532 -15.887 20.091 1.00 75.00 83 LEU A C 1
ATOM 650 O O . LEU A 1 83 ? 7.291 -14.743 20.469 1.00 75.00 83 LEU A O 1
ATOM 654 N N . THR A 1 84 ? 7.943 -16.148 18.852 1.00 74.44 84 THR A N 1
ATOM 655 C CA . THR A 1 84 ? 8.116 -15.131 17.815 1.00 74.44 84 THR A CA 1
ATOM 656 C C . THR A 1 84 ? 6.800 -14.454 17.435 1.00 74.44 84 THR A C 1
ATOM 658 O O . THR A 1 84 ? 6.778 -13.239 17.259 1.00 74.44 84 THR A O 1
ATOM 661 N N . THR A 1 85 ? 5.693 -15.201 17.367 1.00 80.00 85 THR A N 1
ATOM 662 C CA . THR A 1 85 ? 4.368 -14.650 17.034 1.00 80.00 85 THR A CA 1
ATOM 663 C C . THR A 1 85 ? 3.780 -13.833 18.178 1.00 80.00 85 THR A C 1
ATOM 665 O O . THR A 1 85 ? 3.252 -12.750 17.937 1.00 80.00 85 THR A O 1
ATOM 668 N N . THR A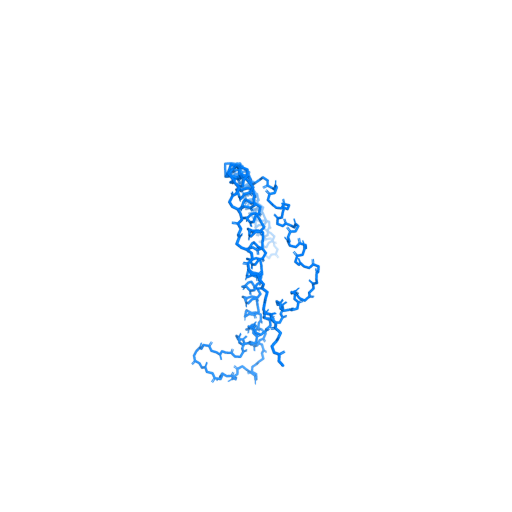 1 86 ? 3.929 -14.276 19.429 1.00 82.12 86 THR A N 1
ATOM 669 C CA . THR A 1 86 ? 3.514 -13.495 20.606 1.00 82.12 86 THR A CA 1
ATOM 670 C C . THR A 1 86 ? 4.332 -12.219 20.751 1.00 82.12 86 THR A C 1
ATOM 672 O O . THR A 1 86 ? 3.755 -11.161 21.004 1.00 82.12 86 THR A O 1
ATOM 675 N N . LEU A 1 87 ? 5.648 -12.282 20.528 1.00 87.19 87 LEU A N 1
ATOM 676 C CA . LEU A 1 87 ? 6.505 -11.098 20.534 1.00 87.19 87 LEU A CA 1
ATOM 677 C C . LEU A 1 87 ? 6.149 -10.133 19.395 1.00 87.19 87 LEU A C 1
ATOM 679 O O . LEU A 1 87 ? 6.082 -8.929 19.629 1.00 87.19 87 LEU A O 1
ATOM 683 N N . ALA A 1 88 ? 5.858 -10.647 18.196 1.00 86.69 88 ALA A N 1
ATOM 684 C CA . ALA A 1 88 ? 5.411 -9.831 17.070 1.00 86.69 88 ALA A CA 1
ATOM 685 C C . ALA A 1 88 ? 4.060 -9.151 17.352 1.00 86.69 88 ALA A C 1
ATOM 687 O O . ALA A 1 88 ? 3.897 -7.966 17.079 1.00 86.69 88 ALA A O 1
ATOM 688 N N . ILE A 1 89 ? 3.086 -9.853 17.943 1.00 89.88 89 ILE A N 1
ATOM 689 C CA . ILE A 1 89 ? 1.804 -9.240 18.331 1.00 89.88 89 ILE A CA 1
ATOM 690 C C . ILE A 1 89 ? 2.033 -8.165 19.402 1.00 89.88 89 ILE A C 1
ATOM 692 O O . ILE A 1 89 ? 1.501 -7.060 19.286 1.00 89.88 89 ILE A O 1
ATOM 696 N N . ALA A 1 90 ? 2.854 -8.450 20.416 1.00 91.19 90 ALA A N 1
ATOM 697 C CA . ALA A 1 90 ? 3.178 -7.493 21.470 1.00 91.19 90 ALA A CA 1
ATOM 698 C C . ALA A 1 90 ? 3.891 -6.245 20.922 1.00 91.19 90 ALA A C 1
ATOM 700 O O . ALA A 1 90 ? 3.549 -5.128 21.315 1.00 91.19 90 ALA A O 1
ATOM 701 N N . SER A 1 91 ? 4.828 -6.404 19.979 1.00 90.88 91 SER A N 1
ATOM 702 C CA . SER A 1 91 ? 5.520 -5.278 19.345 1.00 90.88 91 SER A CA 1
ATOM 703 C C . SER A 1 91 ? 4.575 -4.441 18.481 1.00 90.88 91 SER A C 1
ATOM 705 O O . SER A 1 91 ? 4.651 -3.214 18.520 1.00 90.88 91 SER A O 1
ATOM 707 N N . VAL A 1 92 ? 3.635 -5.070 17.763 1.00 93.88 92 VAL A N 1
ATOM 708 C CA . VAL A 1 92 ? 2.596 -4.370 16.987 1.00 93.88 92 VAL A CA 1
ATOM 709 C C . VAL A 1 92 ? 1.671 -3.572 17.901 1.00 93.88 92 VAL A C 1
ATOM 711 O O . VAL A 1 92 ? 1.443 -2.388 17.657 1.00 93.88 92 VAL A O 1
ATOM 714 N N . VAL A 1 93 ? 1.159 -4.183 18.973 1.00 93.50 93 VAL A N 1
ATOM 715 C CA . VAL A 1 93 ? 0.289 -3.489 19.935 1.00 93.50 93 VAL A CA 1
ATOM 716 C C . VAL A 1 93 ? 1.042 -2.335 20.595 1.00 93.50 93 VAL A C 1
ATOM 718 O O . VAL A 1 93 ? 0.513 -1.227 20.656 1.00 93.50 93 VAL A O 1
ATOM 721 N N . GLY A 1 94 ? 2.293 -2.551 21.013 1.00 92.75 94 GLY A N 1
ATOM 722 C CA . GLY A 1 94 ? 3.150 -1.506 21.572 1.00 92.75 94 GLY A CA 1
ATOM 723 C C . GLY A 1 94 ? 3.365 -0.339 20.606 1.00 92.75 94 GLY A C 1
ATOM 724 O O . GLY A 1 94 ? 3.206 0.817 21.000 1.00 92.75 94 GLY A O 1
ATOM 725 N N . LEU A 1 95 ? 3.636 -0.630 19.329 1.00 91.62 95 LEU A N 1
ATOM 726 C CA . LEU A 1 95 ? 3.789 0.379 18.279 1.00 91.62 95 LEU A CA 1
ATOM 727 C C . LEU A 1 95 ? 2.504 1.195 18.083 1.00 91.62 95 LEU A C 1
ATOM 729 O O . LEU A 1 95 ? 2.562 2.422 18.014 1.00 91.62 95 LEU A O 1
ATOM 733 N N . ILE A 1 96 ? 1.341 0.538 18.035 1.00 92.19 96 ILE A N 1
ATOM 734 C CA . ILE A 1 96 ? 0.045 1.213 17.871 1.00 92.19 96 ILE A CA 1
ATOM 735 C C . ILE A 1 96 ? -0.277 2.070 19.096 1.00 92.19 96 ILE A C 1
ATOM 737 O O . ILE A 1 96 ? -0.683 3.221 18.949 1.00 92.19 96 ILE A O 1
ATOM 741 N N . MET A 1 97 ? -0.087 1.543 20.308 1.00 91.88 97 MET A N 1
ATOM 742 C CA . MET A 1 97 ? -0.332 2.298 21.539 1.00 91.88 97 MET A CA 1
ATOM 743 C C . MET A 1 97 ? 0.584 3.518 21.639 1.00 91.88 97 MET A C 1
ATOM 745 O O . MET A 1 97 ? 0.123 4.598 22.007 1.00 91.88 97 MET A O 1
ATOM 749 N N . TRP A 1 98 ? 1.857 3.372 21.270 1.00 91.06 98 TRP A N 1
ATOM 750 C CA . TRP A 1 98 ? 2.795 4.486 21.193 1.00 91.06 98 TRP A CA 1
ATOM 751 C C . TRP A 1 98 ? 2.352 5.528 20.156 1.00 91.06 98 TRP A C 1
ATOM 753 O O . TRP A 1 98 ? 2.295 6.714 20.469 1.00 91.06 98 TRP A O 1
ATOM 763 N N . MET A 1 99 ? 1.931 5.095 18.965 1.00 88.38 99 MET A N 1
ATOM 764 C CA . MET A 1 99 ? 1.466 5.986 17.898 1.00 88.38 99 MET A CA 1
ATOM 765 C C . MET A 1 99 ? 0.213 6.777 18.299 1.00 88.38 99 MET A C 1
ATOM 767 O O . MET A 1 99 ? 0.190 7.998 18.151 1.00 88.38 99 MET A O 1
ATOM 771 N N . LYS A 1 100 ? -0.795 6.118 18.888 1.00 87.88 100 LYS A N 1
ATOM 772 C CA . LYS A 1 100 ? -2.024 6.782 19.367 1.00 87.88 100 LYS A CA 1
ATOM 773 C C . LYS A 1 100 ? -1.789 7.702 20.565 1.00 87.88 100 LYS A C 1
ATOM 775 O O . LYS A 1 100 ? -2.625 8.547 20.865 1.00 87.88 100 LYS A O 1
ATOM 780 N N . ARG A 1 101 ? -0.662 7.557 21.266 1.00 88.94 101 ARG A N 1
ATOM 781 C CA . ARG A 1 101 ? -0.285 8.452 22.366 1.00 88.94 101 ARG A CA 1
ATOM 782 C C . ARG A 1 101 ? 0.136 9.834 21.865 1.00 88.94 101 ARG A C 1
ATOM 784 O O . ARG A 1 101 ? 0.079 10.795 22.628 1.00 88.94 101 ARG A O 1
ATOM 791 N N . HIS A 1 102 ? 0.574 9.951 20.612 1.00 89.75 102 HIS A N 1
ATOM 792 C CA . HIS A 1 102 ? 1.018 11.223 20.060 1.00 89.75 102 HIS A CA 1
ATOM 793 C C . HIS A 1 102 ? -0.179 12.063 19.580 1.00 89.75 102 HIS A C 1
ATOM 795 O O . HIS A 1 102 ? -0.784 11.736 18.559 1.00 89.75 102 HIS A O 1
ATOM 801 N N . PRO A 1 103 ? -0.481 13.210 20.225 1.00 88.12 103 PRO A N 1
ATOM 802 C CA . PRO A 1 103 ? -1.690 13.994 19.937 1.00 88.12 103 PRO A CA 1
ATOM 803 C C . PRO A 1 103 ? -1.698 14.651 18.547 1.00 88.12 103 PRO A C 1
ATOM 805 O O . PRO A 1 103 ? -2.708 15.206 18.131 1.00 88.12 103 PRO A O 1
ATOM 808 N N . LYS A 1 104 ? -0.570 14.617 17.826 1.00 90.44 104 LYS A N 1
ATOM 809 C CA . LYS A 1 104 ? -0.425 15.201 16.486 1.00 90.44 104 LYS A CA 1
ATOM 810 C C . LYS A 1 104 ? -0.800 14.235 15.358 1.00 90.44 104 LYS A C 1
ATOM 812 O O . LYS A 1 104 ? -1.021 14.691 14.244 1.00 90.44 104 LYS A O 1
ATOM 817 N N . VAL A 1 105 ? -0.855 12.927 15.622 1.00 89.50 105 VAL A N 1
ATOM 818 C CA . VAL A 1 105 ? -1.028 11.913 14.567 1.00 89.50 105 VAL A CA 1
ATOM 819 C C . VAL A 1 105 ? -2.463 11.903 14.038 1.00 89.50 105 VAL A C 1
ATOM 821 O O . VAL A 1 105 ? -2.670 12.014 12.834 1.00 89.50 105 VAL A O 1
ATOM 824 N N . ASP A 1 106 ? -3.458 11.856 14.923 1.00 88.56 106 ASP A N 1
ATOM 825 C CA . ASP A 1 106 ? -4.876 11.845 14.539 1.00 88.56 106 ASP A CA 1
ATOM 826 C C . ASP A 1 106 ? -5.330 13.078 13.723 1.00 88.56 106 ASP A C 1
ATOM 828 O O . ASP A 1 106 ? -5.984 12.886 12.687 1.00 88.56 106 ASP A O 1
ATOM 832 N N . PRO A 1 107 ? -5.001 14.334 14.106 1.00 90.81 107 PRO A N 1
ATOM 833 C CA . PRO A 1 107 ? -5.374 15.497 13.300 1.00 90.81 107 PRO A CA 1
ATOM 834 C C . PRO A 1 107 ? -4.643 15.526 11.954 1.00 90.81 107 PRO A C 1
ATOM 836 O O . PRO A 1 107 ? -5.262 15.856 10.946 1.00 90.81 107 PRO A O 1
ATOM 839 N N . PHE A 1 108 ? -3.375 15.103 11.910 1.00 91.31 108 PHE A N 1
ATOM 840 C CA . PHE A 1 108 ? -2.613 15.017 10.664 1.00 91.31 108 PHE A CA 1
ATOM 841 C C . PHE A 1 108 ? -3.229 14.010 9.683 1.00 91.31 108 PHE A C 1
ATOM 843 O O . PHE A 1 108 ? -3.464 14.341 8.524 1.00 91.31 108 PHE A O 1
ATOM 850 N N . LEU A 1 109 ? -3.563 12.797 10.141 1.00 91.31 109 LEU A N 1
ATOM 851 C CA . LEU A 1 109 ? -4.220 11.788 9.298 1.00 91.31 109 LEU A CA 1
ATOM 852 C C . LEU A 1 109 ? -5.577 12.278 8.781 1.00 91.31 109 LEU A C 1
ATOM 854 O O . LEU A 1 109 ? -5.926 12.051 7.624 1.00 91.31 109 LEU A O 1
ATOM 858 N N . THR A 1 110 ? -6.326 12.979 9.631 1.00 91.31 110 THR A N 1
ATOM 859 C CA . THR A 1 110 ? -7.615 13.575 9.269 1.00 91.31 110 THR A CA 1
ATOM 860 C C . THR A 1 110 ? -7.460 14.620 8.161 1.00 91.31 110 THR A C 1
ATOM 862 O O . THR A 1 110 ? -8.206 14.585 7.183 1.00 91.31 110 THR A O 1
ATOM 865 N N . GLU A 1 111 ? -6.474 15.510 8.274 1.00 92.31 111 GLU A N 1
ATOM 866 C CA . GLU A 1 111 ? -6.171 16.531 7.267 1.00 92.31 111 GLU A CA 1
ATOM 867 C C . GLU A 1 111 ? -5.728 15.907 5.937 1.00 92.31 111 GLU A C 1
ATOM 869 O O . GLU A 1 111 ? -6.274 16.249 4.888 1.00 92.31 111 GLU A O 1
ATOM 874 N N . VAL A 1 112 ? -4.832 14.913 5.980 1.00 93.50 112 VAL A N 1
ATOM 875 C CA . VAL A 1 112 ? -4.391 14.169 4.789 1.00 93.50 112 VAL A CA 1
ATOM 876 C C . VAL A 1 112 ? -5.575 13.503 4.092 1.00 93.50 112 VAL A C 1
ATOM 878 O O . VAL A 1 112 ? -5.690 13.591 2.875 1.00 93.50 112 VAL A O 1
ATOM 881 N N . ILE A 1 113 ? -6.496 12.875 4.828 1.00 92.06 113 ILE A N 1
ATOM 882 C CA . ILE A 1 113 ? -7.690 12.251 4.236 1.00 92.06 113 ILE A CA 1
ATOM 883 C C . ILE A 1 113 ? -8.606 13.299 3.592 1.00 92.06 113 ILE A C 1
ATOM 885 O O . ILE A 1 113 ? -9.144 13.058 2.511 1.00 92.06 113 ILE A O 1
ATOM 889 N N . ILE A 1 114 ? -8.794 14.457 4.230 1.00 91.31 114 ILE A N 1
ATOM 890 C CA . ILE A 1 114 ? -9.599 15.550 3.667 1.00 91.31 114 ILE A CA 1
ATOM 891 C C . ILE A 1 114 ? -8.976 16.056 2.362 1.00 91.31 114 ILE A C 1
ATOM 893 O O . ILE A 1 114 ? -9.702 16.270 1.390 1.00 91.31 114 ILE A O 1
ATOM 897 N N . GLU A 1 115 ? -7.652 16.199 2.315 1.00 93.31 115 GLU A N 1
ATOM 898 C CA . GLU A 1 115 ? -6.939 16.648 1.120 1.00 93.31 115 GLU A CA 1
ATOM 899 C C . GLU A 1 115 ? -6.937 15.579 0.018 1.00 93.31 115 GLU A C 1
ATOM 901 O O . GLU A 1 115 ? -7.231 15.875 -1.138 1.00 93.31 115 GLU A O 1
ATOM 906 N N . LEU A 1 116 ? -6.741 14.305 0.373 1.00 91.06 116 LEU A N 1
ATOM 907 C CA . LEU A 1 116 ? -6.817 13.176 -0.561 1.00 91.06 116 LEU A CA 1
ATOM 908 C C . LEU A 1 116 ? -8.195 13.043 -1.217 1.00 91.06 116 LEU A C 1
ATOM 910 O O . LEU A 1 116 ? -8.284 12.593 -2.357 1.00 91.06 116 LEU A O 1
ATOM 914 N N . LYS A 1 117 ? -9.276 13.460 -0.547 1.00 88.50 117 LYS A N 1
ATOM 915 C CA . LYS A 1 117 ? -10.620 13.484 -1.151 1.00 88.50 117 LYS A CA 1
ATOM 916 C C . LYS A 1 117 ? -10.777 14.551 -2.236 1.00 88.50 117 LYS A C 1
ATOM 918 O O . LYS A 1 117 ? -11.708 14.446 -3.030 1.00 88.50 117 LYS A O 1
ATOM 923 N N . LYS A 1 118 ? -9.905 15.563 -2.273 1.00 90.38 118 LYS A N 1
ATOM 924 C CA . LYS A 1 118 ? -9.880 16.578 -3.337 1.00 90.38 118 LYS A CA 1
ATOM 925 C C . LYS A 1 118 ? -9.087 16.113 -4.558 1.00 90.38 118 LYS A C 1
ATOM 927 O O . LYS A 1 118 ? -9.257 16.682 -5.632 1.00 90.38 118 LYS A O 1
ATOM 932 N N . VAL A 1 119 ? -8.242 15.088 -4.408 1.00 91.06 119 VAL A N 1
ATOM 933 C CA . VAL A 1 119 ? -7.465 14.528 -5.515 1.00 91.06 119 VAL A CA 1
ATOM 934 C C . VAL A 1 119 ? -8.417 13.861 -6.501 1.00 91.06 119 VAL A C 1
ATOM 936 O O . VAL A 1 119 ? -9.131 12.908 -6.184 1.00 91.06 119 VAL A O 1
ATOM 939 N N . THR A 1 120 ? -8.425 14.376 -7.724 1.00 87.62 120 THR A N 1
ATOM 940 C CA . THR A 1 120 ? -9.178 13.807 -8.834 1.00 87.62 120 THR A CA 1
ATOM 941 C C . THR A 1 120 ? -8.447 12.571 -9.343 1.00 87.62 120 THR A C 1
ATOM 943 O O . THR A 1 120 ? -7.430 12.657 -10.029 1.00 87.62 120 THR A O 1
ATOM 946 N N . TRP A 1 121 ? -8.946 11.390 -8.983 1.00 89.06 121 TRP A N 1
ATOM 947 C CA . TRP A 1 121 ? -8.365 10.139 -9.458 1.00 89.06 121 TRP A CA 1
ATOM 948 C C . TRP A 1 121 ? -8.537 10.020 -10.981 1.00 89.06 121 TRP A C 1
ATOM 950 O O . TRP A 1 121 ? -9.657 10.198 -11.474 1.00 89.06 121 TRP A O 1
ATOM 960 N N . PRO A 1 122 ? -7.444 9.761 -11.730 1.00 85.81 122 PRO A N 1
ATOM 961 C CA . PRO A 1 122 ? -7.486 9.693 -13.184 1.00 85.81 122 PRO A CA 1
ATOM 962 C C . PRO A 1 122 ? -8.419 8.572 -13.635 1.00 85.81 122 PRO A C 1
ATOM 964 O O . PRO A 1 122 ? -8.547 7.537 -12.975 1.00 85.81 122 PRO A O 1
ATOM 967 N N . SER A 1 123 ? -9.074 8.767 -14.780 1.00 91.50 123 SER A N 1
ATOM 968 C CA . SER A 1 123 ? -9.906 7.711 -15.342 1.00 91.50 123 SER A CA 1
ATOM 969 C C . SER A 1 123 ? -9.028 6.538 -15.788 1.00 91.50 123 SER A C 1
ATOM 971 O O . SER A 1 123 ? -7.903 6.729 -16.254 1.00 91.50 123 SER A O 1
ATOM 973 N N . TRP A 1 124 ? -9.553 5.311 -15.708 1.00 89.31 124 TRP A N 1
ATOM 974 C CA . TRP A 1 124 ? -8.832 4.104 -16.137 1.00 89.31 124 TRP A CA 1
ATOM 975 C C . TRP A 1 124 ? -8.274 4.207 -17.564 1.00 89.31 124 TRP A C 1
ATOM 977 O O . TRP A 1 124 ? -7.210 3.663 -17.855 1.00 89.31 124 TRP A O 1
ATOM 987 N N . LYS A 1 125 ? -8.967 4.940 -18.447 1.00 91.38 125 LYS A N 1
ATOM 988 C CA . LYS A 1 125 ? -8.535 5.169 -19.832 1.00 91.38 125 LYS A CA 1
ATOM 989 C C . LYS A 1 125 ? -7.302 6.070 -19.910 1.00 91.38 125 LYS A C 1
ATOM 991 O O . LYS A 1 125 ? -6.433 5.830 -20.744 1.00 91.38 125 LYS A O 1
ATOM 996 N N . ASP A 1 126 ? -7.208 7.075 -19.045 1.00 89.06 126 ASP A N 1
ATOM 997 C CA . ASP A 1 126 ? -6.061 7.985 -19.007 1.00 89.06 126 ASP A CA 1
ATOM 998 C C . ASP A 1 126 ? -4.826 7.266 -18.460 1.00 89.06 126 ASP A C 1
ATOM 1000 O O . ASP A 1 126 ? -3.751 7.348 -19.054 1.00 89.06 126 ASP A O 1
ATOM 1004 N N . THR A 1 127 ? -4.994 6.453 -17.410 1.00 89.44 127 THR A N 1
ATOM 1005 C CA . THR A 1 127 ? -3.911 5.615 -16.873 1.00 89.44 127 THR A CA 1
ATOM 1006 C C . THR A 1 127 ? -3.383 4.630 -17.915 1.00 89.44 127 THR A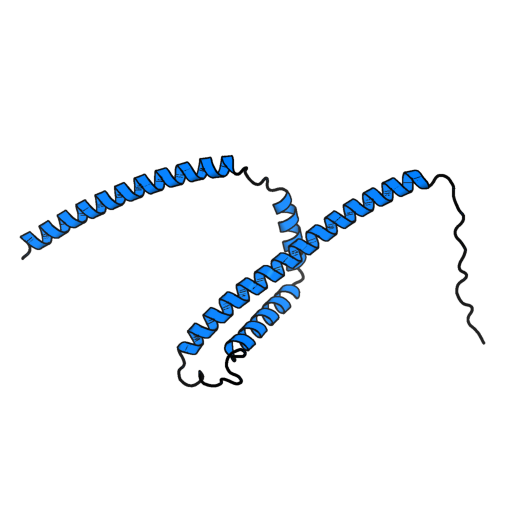 C 1
ATOM 1008 O O . THR A 1 127 ? -2.171 4.501 -18.063 1.00 89.44 127 THR A O 1
ATOM 1011 N N . GLN A 1 128 ? -4.265 3.974 -18.680 1.00 93.44 128 GLN A N 1
ATOM 1012 C CA . GLN A 1 128 ? -3.858 3.062 -19.756 1.00 93.44 128 GLN A CA 1
ATOM 1013 C C . GLN A 1 128 ? -3.038 3.766 -20.837 1.00 93.44 128 GLN A C 1
ATOM 1015 O O . GLN A 1 128 ? -2.023 3.240 -21.284 1.00 93.44 128 GLN A O 1
ATOM 1020 N N . ARG A 1 129 ? -3.443 4.971 -21.250 1.00 92.62 129 ARG A N 1
ATOM 1021 C CA . ARG A 1 129 ? -2.687 5.744 -22.245 1.00 92.62 129 ARG A CA 1
ATOM 1022 C C . ARG A 1 129 ? -1.274 6.046 -21.755 1.00 92.62 129 ARG A C 1
ATOM 1024 O O . ARG A 1 129 ? -0.328 5.885 -22.520 1.00 92.62 129 ARG A O 1
ATOM 1031 N N . SER A 1 130 ? -1.118 6.414 -20.483 1.00 91.12 130 SER A N 1
ATOM 1032 C CA . SER A 1 130 ? 0.199 6.672 -19.896 1.00 91.12 130 SER A CA 1
ATOM 1033 C C . SER A 1 130 ? 1.047 5.402 -19.742 1.00 91.12 130 SER A C 1
ATOM 1035 O O . SER A 1 130 ? 2.242 5.446 -20.025 1.00 91.12 130 SER A O 1
ATOM 1037 N N . THR A 1 131 ? 0.470 4.258 -19.354 1.00 94.69 131 THR A N 1
ATOM 1038 C CA . THR A 1 131 ? 1.239 3.006 -19.205 1.00 94.69 131 THR A CA 1
ATOM 1039 C C . THR A 1 131 ? 1.636 2.386 -20.541 1.00 94.69 131 THR A C 1
ATOM 1041 O O . THR A 1 131 ? 2.708 1.792 -20.623 1.00 94.69 131 THR A O 1
ATOM 1044 N N . VAL A 1 132 ? 0.845 2.567 -21.606 1.00 97.06 132 VAL A N 1
ATOM 1045 C CA . VAL A 1 132 ? 1.210 2.121 -22.964 1.00 97.06 132 VAL A CA 1
ATOM 1046 C C . VAL A 1 132 ? 2.522 2.760 -23.418 1.00 97.06 132 VAL A C 1
ATOM 1048 O O . VAL A 1 132 ? 3.382 2.064 -23.956 1.00 97.06 132 VAL A O 1
ATOM 1051 N N . VAL A 1 133 ? 2.723 4.052 -23.141 1.00 96.19 133 VAL A N 1
ATOM 1052 C CA . VAL A 1 133 ? 3.989 4.737 -23.453 1.00 96.19 133 VAL A CA 1
ATOM 1053 C C . VAL A 1 133 ? 5.156 4.094 -22.701 1.00 96.19 133 VAL A C 1
ATOM 1055 O O . VAL A 1 133 ? 6.197 3.830 -23.302 1.00 96.19 133 VAL A O 1
ATOM 1058 N N . VAL A 1 134 ? 4.973 3.780 -21.414 1.00 96.75 134 VAL A N 1
ATOM 1059 C CA . VAL A 1 134 ? 6.001 3.113 -20.597 1.00 96.75 134 VAL A CA 1
ATOM 1060 C C . VAL A 1 134 ? 6.319 1.721 -21.140 1.00 96.75 134 VAL A C 1
ATOM 1062 O O . VAL A 1 134 ? 7.488 1.380 -21.257 1.00 96.75 134 VAL A O 1
ATOM 1065 N N . ILE A 1 135 ? 5.311 0.939 -21.536 1.00 98.00 135 ILE A N 1
ATOM 1066 C CA . ILE A 1 135 ? 5.507 -0.399 -22.114 1.00 98.00 135 ILE A CA 1
ATOM 1067 C C . ILE A 1 135 ? 6.349 -0.319 -23.390 1.00 98.00 135 ILE A C 1
ATOM 1069 O O . ILE A 1 135 ? 7.318 -1.063 -23.533 1.00 98.00 135 ILE A O 1
ATOM 1073 N N . ILE A 1 136 ? 6.022 0.605 -24.297 1.00 98.06 136 ILE A N 1
ATOM 1074 C CA . ILE A 1 136 ? 6.784 0.800 -25.538 1.00 98.06 136 ILE A CA 1
ATOM 1075 C C . ILE A 1 136 ? 8.227 1.206 -25.215 1.00 98.06 136 ILE A C 1
ATOM 1077 O O . ILE A 1 136 ? 9.168 0.638 -25.769 1.00 98.06 136 ILE A O 1
ATOM 1081 N N . PHE A 1 137 ? 8.415 2.140 -24.282 1.00 97.88 137 PHE A N 1
ATOM 1082 C CA . PHE A 1 137 ? 9.740 2.568 -23.841 1.00 97.88 137 PHE A CA 1
ATOM 1083 C C . PHE A 1 137 ? 10.555 1.416 -23.232 1.00 97.88 137 PHE A C 1
ATOM 1085 O O . PHE A 1 137 ? 11.717 1.230 -23.591 1.00 97.88 137 PHE A O 1
ATOM 1092 N N . SER A 1 138 ? 9.948 0.592 -22.375 1.00 98.06 138 SER A N 1
ATOM 1093 C CA . SER A 1 138 ? 10.589 -0.592 -21.795 1.00 98.06 138 SER A CA 1
ATOM 1094 C C . SER A 1 138 ? 10.984 -1.623 -22.855 1.00 98.06 138 SER A C 1
ATOM 1096 O O . SER A 1 138 ? 12.057 -2.211 -22.743 1.00 98.06 138 SER A O 1
ATOM 1098 N N . ILE A 1 139 ? 10.172 -1.817 -23.900 1.00 98.25 139 ILE A N 1
ATOM 1099 C CA . ILE A 1 139 ? 10.511 -2.702 -25.026 1.00 98.25 139 ILE A CA 1
ATOM 1100 C C . ILE A 1 139 ? 11.736 -2.169 -25.777 1.00 98.25 139 ILE A C 1
ATOM 1102 O O . ILE A 1 139 ? 12.675 -2.923 -26.025 1.00 98.25 139 ILE A O 1
ATOM 1106 N N . ILE A 1 140 ? 11.766 -0.870 -26.091 1.00 98.31 140 ILE A N 1
ATOM 1107 C CA . ILE A 1 140 ? 12.912 -0.240 -26.766 1.00 98.31 140 ILE A CA 1
ATOM 1108 C C . ILE A 1 140 ? 14.183 -0.393 -25.924 1.00 98.31 140 ILE A C 1
ATOM 1110 O O . ILE A 1 140 ? 15.213 -0.816 -26.448 1.00 98.31 140 ILE A O 1
ATOM 1114 N N . LEU A 1 141 ? 14.111 -0.108 -24.618 1.00 98.06 141 LEU A N 1
ATOM 1115 C CA . LEU A 1 141 ? 15.237 -0.297 -23.700 1.00 98.06 141 LEU A CA 1
ATOM 1116 C C . LEU A 1 141 ? 15.691 -1.756 -23.633 1.00 98.06 141 LEU A C 1
ATOM 1118 O O . LEU A 1 141 ? 16.889 -2.016 -23.630 1.00 98.06 141 LEU A O 1
ATOM 1122 N N . SER A 1 142 ? 14.758 -2.709 -23.606 1.00 98.25 142 SER A N 1
ATOM 1123 C CA . SER A 1 142 ? 15.084 -4.135 -23.591 1.00 98.25 142 SER A CA 1
ATOM 1124 C C . SER A 1 142 ? 15.835 -4.555 -24.854 1.00 98.25 142 SER A C 1
ATOM 1126 O O . SER A 1 142 ? 16.852 -5.238 -24.747 1.00 98.25 142 SER A O 1
ATOM 1128 N N . PHE A 1 143 ? 15.401 -4.101 -26.034 1.00 98.00 143 PHE A N 1
ATOM 1129 C CA . PHE A 1 143 ? 16.118 -4.361 -27.284 1.00 98.00 143 PHE A CA 1
ATOM 1130 C C . PHE A 1 143 ? 17.485 -3.677 -27.329 1.00 98.00 143 PHE A C 1
ATOM 1132 O O . PHE A 1 143 ? 18.451 -4.279 -27.797 1.00 98.00 143 PHE A O 1
ATOM 1139 N N . PHE A 1 144 ? 17.585 -2.444 -26.828 1.00 97.62 144 PHE A N 1
ATOM 1140 C CA . PHE A 1 144 ? 18.855 -1.728 -26.730 1.00 97.62 144 PHE A CA 1
ATOM 1141 C C . PHE A 1 144 ? 19.852 -2.466 -25.829 1.00 97.62 144 PHE A C 1
ATOM 1143 O O . PHE A 1 144 ? 20.989 -2.696 -26.240 1.00 97.62 144 PHE A O 1
ATOM 1150 N N . LEU A 1 145 ? 19.420 -2.879 -24.633 1.00 97.25 145 LEU A N 1
ATOM 1151 C CA . LEU A 1 145 ? 20.246 -3.651 -23.706 1.00 97.25 145 LEU A CA 1
ATOM 1152 C C . LEU A 1 145 ? 20.652 -4.984 -24.324 1.00 97.25 145 LEU A C 1
ATOM 1154 O O . LEU A 1 145 ? 21.842 -5.249 -24.413 1.00 97.25 145 LEU A O 1
ATOM 1158 N N . TRP A 1 146 ? 19.703 -5.744 -24.878 1.00 97.44 146 TRP A N 1
ATOM 1159 C CA . TRP A 1 146 ? 20.008 -6.996 -25.569 1.00 97.44 146 TRP A CA 1
ATOM 1160 C C . TRP A 1 146 ? 21.063 -6.805 -26.666 1.00 97.44 146 TRP A C 1
ATOM 1162 O O . TRP A 1 146 ? 22.007 -7.587 -26.756 1.00 97.44 146 TRP A O 1
ATOM 1172 N N . GLY A 1 147 ? 20.946 -5.746 -27.474 1.00 97.25 147 GLY A N 1
ATOM 1173 C CA . GLY A 1 147 ? 21.944 -5.400 -28.485 1.00 97.25 147 GLY A CA 1
ATOM 1174 C C . GLY A 1 147 ? 23.317 -5.096 -27.879 1.00 97.25 147 GLY A C 1
ATOM 1175 O O . GLY A 1 147 ? 24.325 -5.611 -28.363 1.00 97.25 147 GLY A O 1
ATOM 1176 N N . SER A 1 148 ? 23.353 -4.316 -26.798 1.00 97.38 148 SER A N 1
ATOM 1177 C CA . SER A 1 148 ? 24.571 -4.027 -26.034 1.00 97.38 148 SER A CA 1
ATOM 1178 C C . SER A 1 148 ? 25.214 -5.307 -25.489 1.00 97.38 148 SER A C 1
ATOM 1180 O O . SER A 1 148 ? 26.404 -5.527 -25.706 1.00 97.38 148 SER A O 1
ATOM 1182 N N . ASP A 1 149 ? 24.436 -6.200 -24.873 1.00 95.94 149 ASP A N 1
ATOM 1183 C CA . ASP A 1 149 ? 24.905 -7.492 -24.361 1.00 95.94 149 ASP A CA 1
ATOM 1184 C C . ASP A 1 149 ? 25.525 -8.352 -25.475 1.00 95.94 149 ASP A C 1
ATOM 1186 O O . ASP A 1 149 ? 26.582 -8.954 -25.280 1.00 95.94 149 ASP A O 1
ATOM 1190 N N . GLN A 1 150 ? 24.931 -8.374 -26.679 1.00 96.50 150 GLN A N 1
ATOM 1191 C CA . GLN A 1 150 ? 25.516 -9.092 -27.821 1.00 96.50 150 GLN A CA 1
ATOM 1192 C C . GLN A 1 150 ? 26.848 -8.485 -28.278 1.00 96.50 150 GLN A C 1
ATOM 1194 O O . GLN A 1 150 ? 27.751 -9.220 -28.684 1.00 96.50 150 GLN A O 1
ATOM 1199 N N . ILE A 1 151 ? 26.979 -7.155 -28.254 1.00 96.38 151 ILE A N 1
ATOM 1200 C CA . ILE A 1 151 ? 28.227 -6.471 -28.615 1.00 96.38 151 ILE A CA 1
ATOM 1201 C C . ILE A 1 151 ? 29.309 -6.818 -27.597 1.00 96.38 151 ILE A C 1
ATOM 1203 O O . ILE A 1 151 ? 30.374 -7.289 -27.992 1.00 96.38 151 ILE A O 1
ATOM 1207 N N . TRP A 1 152 ? 29.023 -6.655 -26.304 1.00 95.12 152 TRP A N 1
ATOM 1208 C CA . TRP A 1 152 ? 29.970 -6.964 -25.236 1.00 95.12 152 TRP A CA 1
ATOM 1209 C C . TRP A 1 152 ? 30.382 -8.428 -25.237 1.00 95.12 152 TRP A C 1
ATOM 1211 O O . TRP A 1 152 ? 31.574 -8.705 -25.159 1.00 95.12 152 TRP A O 1
ATOM 1221 N N . LYS A 1 153 ? 29.439 -9.354 -25.437 1.00 95.38 153 LYS A N 1
ATOM 1222 C CA . LYS A 1 153 ? 29.752 -10.776 -25.592 1.00 95.38 153 LYS A CA 1
ATOM 1223 C C . LYS A 1 153 ? 30.772 -11.005 -26.705 1.00 95.38 153 LYS A C 1
ATOM 1225 O O . LYS A 1 153 ? 31.796 -11.629 -26.465 1.00 95.38 153 LYS A O 1
ATOM 1230 N N . ARG A 1 154 ? 30.534 -10.457 -27.904 1.00 93.25 154 ARG A N 1
ATOM 1231 C CA . ARG A 1 154 ? 31.475 -10.608 -29.025 1.00 93.25 154 ARG A CA 1
ATOM 1232 C C . ARG A 1 154 ? 32.830 -9.986 -28.712 1.00 93.25 154 ARG A C 1
ATOM 1234 O O . ARG A 1 154 ? 33.842 -10.603 -29.005 1.00 93.25 154 ARG A O 1
ATOM 1241 N N . VAL A 1 155 ? 32.859 -8.789 -28.126 1.00 94.56 155 VAL A N 1
ATOM 1242 C CA . VAL A 1 155 ? 34.109 -8.110 -27.746 1.00 94.56 155 VAL A CA 1
ATOM 1243 C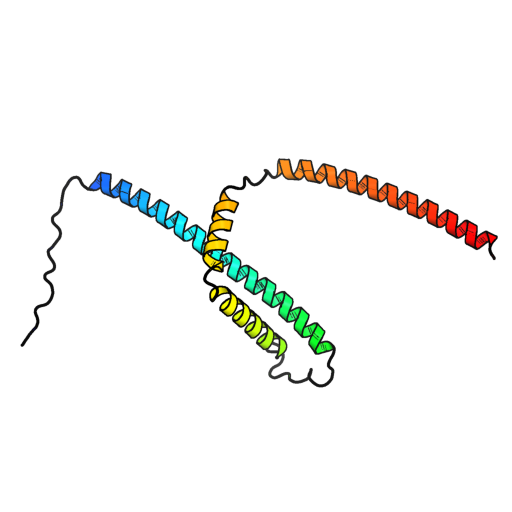 C . VAL A 1 155 ? 34.906 -8.960 -26.759 1.00 94.56 155 VAL A C 1
ATOM 1245 O O . VAL A 1 155 ? 36.096 -9.180 -26.972 1.00 94.56 155 VAL A O 1
ATOM 1248 N N . THR A 1 156 ? 34.260 -9.478 -25.716 1.00 94.81 156 THR A N 1
ATOM 1249 C CA . THR A 1 156 ? 34.903 -10.352 -24.733 1.00 94.81 156 THR A CA 1
ATOM 12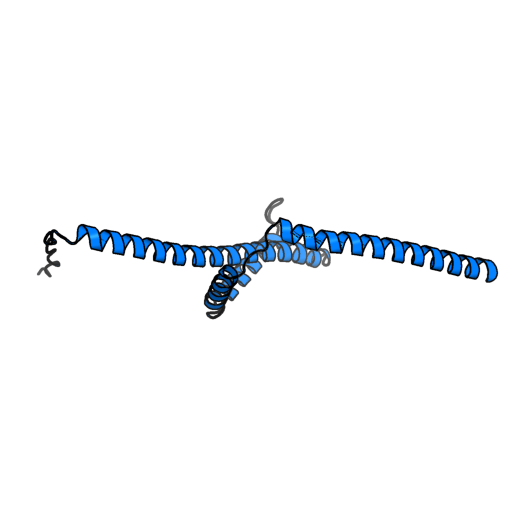50 C C . THR A 1 156 ? 35.356 -11.671 -25.359 1.00 94.81 156 THR A C 1
ATOM 1252 O O . THR A 1 156 ? 36.490 -12.072 -25.120 1.00 94.81 156 THR A O 1
ATOM 1255 N N . ASP A 1 157 ? 34.541 -12.304 -26.209 1.00 92.06 157 ASP A N 1
ATOM 1256 C CA . ASP A 1 157 ? 34.905 -13.537 -26.922 1.00 92.06 157 ASP A CA 1
ATOM 1257 C C . ASP A 1 157 ? 36.125 -13.318 -27.833 1.00 92.06 157 ASP A C 1
ATOM 1259 O O . ASP A 1 157 ? 37.042 -14.139 -27.840 1.00 92.06 157 ASP A O 1
ATOM 1263 N N . TYR A 1 158 ? 36.191 -12.189 -28.552 1.00 92.50 158 TYR A N 1
ATOM 1264 C CA . TYR A 1 158 ? 37.370 -11.816 -29.338 1.00 92.50 158 TYR A CA 1
ATOM 1265 C C . TYR A 1 158 ? 38.600 -11.656 -28.443 1.00 92.50 158 TYR A C 1
ATOM 1267 O O . TYR A 1 158 ? 39.623 -12.263 -28.734 1.00 92.50 158 TYR A O 1
ATOM 1275 N N . ILE A 1 159 ? 38.508 -10.899 -27.343 1.00 93.19 159 ILE A N 1
ATOM 1276 C CA . ILE A 1 159 ? 39.636 -10.681 -26.420 1.00 93.19 159 ILE A CA 1
ATOM 1277 C C . ILE A 1 159 ? 40.145 -12.007 -25.838 1.00 93.19 159 ILE A C 1
ATOM 1279 O O . ILE A 1 159 ? 41.352 -12.232 -25.797 1.00 93.19 159 ILE A O 1
ATOM 1283 N N . LEU A 1 160 ? 39.242 -12.895 -25.416 1.00 91.50 160 LEU A N 1
ATOM 1284 C CA . LEU A 1 160 ? 39.608 -14.194 -24.849 1.00 91.50 160 LEU A CA 1
ATOM 1285 C C . LEU A 1 160 ? 40.202 -15.145 -25.896 1.00 91.50 160 LEU A C 1
ATOM 1287 O O . LEU A 1 160 ? 41.097 -15.911 -25.563 1.00 91.50 160 LEU A O 1
ATOM 1291 N N . THR A 1 161 ? 39.746 -15.072 -27.149 1.00 87.06 161 THR A N 1
ATOM 1292 C CA . THR A 1 161 ? 40.246 -15.918 -28.248 1.00 87.06 161 THR A CA 1
ATOM 1293 C C . THR A 1 161 ? 41.587 -15.433 -28.815 1.00 87.06 161 THR A C 1
ATOM 1295 O O . THR A 1 161 ? 42.312 -16.226 -29.401 1.00 87.06 161 THR A O 1
ATOM 1298 N N . ILE A 1 162 ? 41.927 -14.142 -28.681 1.00 84.31 162 ILE A N 1
ATOM 1299 C CA . ILE A 1 162 ? 43.239 -13.608 -29.108 1.00 84.31 162 ILE A CA 1
ATOM 1300 C C . ILE A 1 162 ? 44.293 -13.589 -27.988 1.00 84.31 162 ILE A C 1
ATOM 1302 O O . ILE A 1 162 ? 45.474 -13.407 -28.276 1.00 84.31 162 ILE A O 1
ATOM 1306 N N . GLY A 1 163 ? 43.863 -13.660 -26.723 1.00 69.06 163 GLY A N 1
ATOM 1307 C CA . GLY A 1 163 ? 44.687 -13.449 -25.526 1.00 69.06 163 GLY A CA 1
ATOM 1308 C C . GLY A 1 163 ? 45.070 -14.720 -24.760 1.00 69.06 163 GLY A C 1
ATOM 1309 O O . GLY A 1 163 ? 45.699 -14.605 -23.706 1.00 69.06 163 GLY A O 1
ATOM 1310 N N . ILE A 1 164 ? 44.699 -15.892 -25.287 1.00 57.97 164 ILE A N 1
ATOM 1311 C CA . ILE A 1 164 ? 45.247 -17.231 -25.011 1.00 57.97 164 ILE A CA 1
ATOM 1312 C C . ILE A 1 164 ? 45.502 -17.892 -26.363 1.00 57.97 164 ILE A C 1
ATOM 1314 O O . ILE A 1 164 ? 44.566 -17.879 -27.191 1.00 57.97 164 ILE A O 1
#

Foldseek 3Di:
DDDDDDDDDDDDDDPPCVPVVVVVVVVVVVVVVVVVVLVVVVVVVLVVQLVVQLVCQLVVLVVVVVVPPPPQPVCVDPDDDDPSNVVSNVVSVVVSVVQVVDPPNVVVSSVVVVVVVVDDDDDPVVVVVVVVVVVVVVVVVVVVVVVVVVVVVVVVVVCVVVVD

Sequence (164 aa):
MLRAGPHYESPVFVPGAGSSCHDELAKRARQTRAIMDVSRLVTLTYISTAVVAFVIFDKTFKWIWASFDALSEFTVIPPILTLTTTLAIASVVGLIMWMKRHPKVDPFLTEVIIELKKVTWPSWKDTQRSTVVVIIFSIILSFFLWGSDQIWKRVTDYILTIGI

pLDDT: mean 83.35, std 13.5, range [44.78, 98.31]

Secondary structure (DSSP, 8-state):
---PPPP-PPPP--TTHHHHHHHHHHHHHHHHHHHHHHHHHHHHHHHHHHHHHHHHHHHHHHHHHTT-GGGTT--SBTTTB-HHHHHHHHHHHHHHHHHHH-TTHHHHHHHHHHHHTTS-PPPHHHHHHHHHHHHHHHHHHHHHHHHHHHHHHHHHHHHHHH--